Protein AF-A0A7S1AFF8-F1 (afdb_monomer_lite)

InterPro domains:
  IPR013543 Calcium/calmodulin-dependent protein kinase II, association-domain [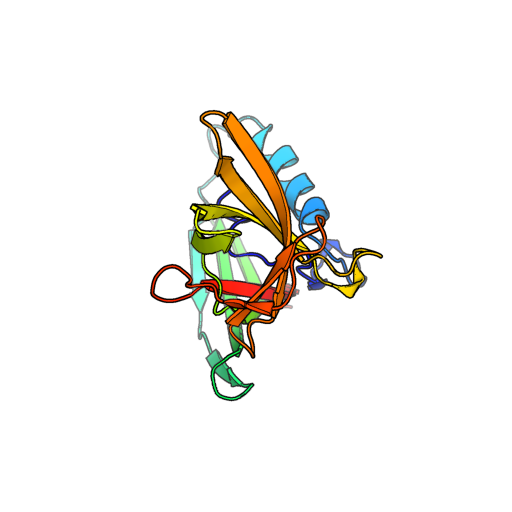PF08332] (1-90)
  IPR032710 NTF2-like domain superfamily [SSF54427] (2-91)

pLDDT: mean 90.59, std 7.33, range [60.34, 98.56]

Organism: Noctiluca scintillans (NCBI:txid2966)

Radius of gyration: 20.0 Å; chains: 1; bounding box: 39×34×57 Å

Sequence (180 aa):
ESYKALCDPQLSCFEPETRGHLVEGTDFHKYYFDFFGAQPKALNEAPAHTTIIAPRVRWIARGRAVVVCFKRLVQRGTTTVVSEETRLWEFSSVGMGIEFTIDGDARVGEVTEVLPALSRPDGMTHLLKYTAGGSSETEWVRVDESKQLLSTVMGHTGIPYKSDEGGRWRMVHFHRANAA

Structure (mmCIF, N/CA/C/O backbone):
data_AF-A0A7S1AFF8-F1
#
_entry.id   AF-A0A7S1AFF8-F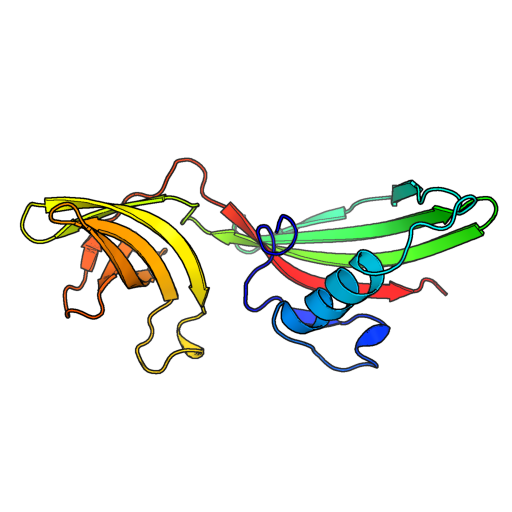1
#
loop_
_atom_site.group_PDB
_atom_site.id
_atom_site.type_symbol
_atom_site.label_atom_id
_atom_site.label_alt_id
_atom_site.label_comp_id
_atom_site.label_asym_id
_atom_site.label_entity_id
_atom_site.label_seq_id
_atom_site.pdbx_PDB_ins_code
_atom_site.Cartn_x
_atom_site.Cartn_y
_atom_site.Cartn_z
_atom_site.occupancy
_atom_site.B_iso_or_equiv
_atom_site.auth_seq_id
_atom_site.auth_comp_id
_atom_site.auth_asym_id
_atom_site.auth_atom_id
_atom_site.pdbx_PDB_model_num
ATOM 1 N N . GLU A 1 1 ? 7.437 10.771 0.157 1.00 78.25 1 GLU A N 1
ATOM 2 C CA . GLU A 1 1 ? 6.084 11.033 0.705 1.00 78.25 1 GLU A CA 1
ATOM 3 C C . GLU A 1 1 ? 4.952 10.348 -0.057 1.00 78.25 1 GLU A C 1
ATOM 5 O O . GLU A 1 1 ? 4.429 9.369 0.459 1.00 78.25 1 GLU A O 1
ATOM 10 N N . SER A 1 2 ? 4.597 10.747 -1.286 1.00 89.69 2 SER A N 1
ATOM 11 C CA . SER A 1 2 ? 3.406 10.192 -1.972 1.00 89.69 2 SER A CA 1
ATOM 12 C C . SER A 1 2 ? 3.434 8.681 -2.221 1.00 89.69 2 SER A C 1
ATOM 14 O O . SER A 1 2 ? 2.379 8.068 -2.244 1.00 89.69 2 SER A O 1
ATOM 16 N N . TYR A 1 3 ? 4.621 8.088 -2.407 1.00 92.31 3 TYR A N 1
ATOM 17 C CA . TYR A 1 3 ? 4.790 6.633 -2.532 1.00 92.31 3 TYR A CA 1
ATOM 18 C C . TYR A 1 3 ? 4.650 5.893 -1.193 1.00 92.31 3 TYR A C 1
ATOM 20 O O . TYR A 1 3 ? 4.280 4.728 -1.190 1.00 92.31 3 TYR A O 1
ATOM 28 N N . LYS A 1 4 ? 4.958 6.545 -0.063 1.00 88.38 4 LYS A N 1
ATOM 29 C CA . LYS A 1 4 ? 4.841 5.949 1.279 1.00 88.38 4 LYS A CA 1
ATOM 30 C C . LYS A 1 4 ? 3.393 5.986 1.773 1.00 88.38 4 LYS A C 1
ATOM 32 O O . LYS A 1 4 ? 2.898 5.002 2.302 1.00 88.38 4 LYS A O 1
ATOM 37 N N . ALA A 1 5 ? 2.682 7.090 1.530 1.00 84.56 5 ALA A N 1
ATOM 38 C CA . ALA A 1 5 ? 1.229 7.017 1.367 1.00 84.56 5 ALA A CA 1
ATOM 39 C C . ALA A 1 5 ? 0.926 6.058 0.194 1.00 84.56 5 ALA A C 1
ATOM 41 O O . ALA A 1 5 ? 1.822 5.793 -0.551 1.00 84.56 5 ALA A O 1
ATOM 42 N N . LEU A 1 6 ? -0.246 5.512 -0.092 1.00 90.69 6 LEU A N 1
ATOM 43 C CA . LEU A 1 6 ? -0.435 4.490 -1.161 1.00 90.69 6 LEU A CA 1
ATOM 44 C C . LEU A 1 6 ? 0.214 3.122 -0.904 1.00 90.69 6 LEU A C 1
ATOM 46 O O . LEU A 1 6 ? -0.426 2.144 -1.262 1.00 90.69 6 LEU A O 1
ATOM 50 N N . CYS A 1 7 ? 1.410 3.000 -0.327 1.00 92.38 7 CYS A N 1
ATOM 51 C CA . CYS A 1 7 ? 1.971 1.695 0.033 1.00 92.38 7 CYS A CA 1
ATOM 52 C C . CYS A 1 7 ? 1.574 1.292 1.450 1.00 92.38 7 CYS A C 1
ATOM 54 O O . CYS A 1 7 ? 1.447 2.128 2.345 1.00 92.38 7 CYS A O 1
ATOM 56 N N . ASP A 1 8 ? 1.387 -0.005 1.650 1.00 89.31 8 ASP A N 1
ATOM 57 C CA . ASP A 1 8 ? 1.334 -0.567 2.986 1.00 89.31 8 ASP A CA 1
ATOM 58 C C . ASP A 1 8 ? 2.732 -0.511 3.635 1.00 89.31 8 ASP A C 1
ATOM 60 O O . ASP A 1 8 ? 3.733 -0.721 2.943 1.00 89.31 8 ASP A O 1
ATOM 64 N N . PRO A 1 9 ? 2.850 -0.223 4.940 1.00 83.81 9 PRO A N 1
ATOM 65 C CA . PRO A 1 9 ? 4.139 -0.233 5.632 1.00 83.81 9 PRO A CA 1
ATOM 66 C C . PRO A 1 9 ? 4.843 -1.595 5.628 1.00 83.81 9 PRO A C 1
ATOM 68 O O . PRO A 1 9 ? 6.061 -1.631 5.781 1.00 83.81 9 PRO A O 1
ATOM 71 N N . GLN A 1 10 ? 4.116 -2.690 5.379 1.00 86.12 10 GLN A N 1
ATOM 72 C CA . GLN A 1 10 ? 4.668 -4.015 5.085 1.00 86.12 10 GLN A CA 1
ATOM 73 C C . GLN A 1 10 ? 4.598 -4.394 3.608 1.00 86.12 10 GLN A C 1
ATOM 75 O O . GLN A 1 10 ? 4.488 -5.573 3.271 1.00 86.12 10 GLN A O 1
ATOM 80 N N . LEU A 1 11 ? 4.669 -3.412 2.708 1.00 94.00 11 LEU A N 1
ATOM 81 C CA . LEU A 1 11 ? 4.745 -3.679 1.280 1.00 94.00 11 LEU A CA 1
ATOM 82 C C . LEU A 1 11 ? 5.778 -4.772 1.016 1.00 94.00 11 LEU A C 1
ATOM 84 O O . LEU A 1 11 ? 6.964 -4.593 1.290 1.00 94.00 11 LEU A O 1
ATOM 88 N N . SER A 1 12 ? 5.314 -5.889 0.476 1.00 96.75 12 SER A N 1
ATOM 89 C CA . SER A 1 12 ? 6.197 -6.963 0.053 1.00 96.75 12 SER A CA 1
ATOM 90 C C . SER A 1 12 ? 6.477 -6.834 -1.438 1.00 96.75 12 SER A C 1
ATOM 92 O O . SER A 1 12 ? 5.599 -6.438 -2.214 1.00 96.75 12 SER A O 1
ATOM 94 N N . CYS A 1 13 ? 7.692 -7.154 -1.871 1.00 98.19 13 CYS A N 1
ATOM 95 C CA . CYS A 1 13 ? 8.007 -7.093 -3.287 1.00 98.19 13 CYS A CA 1
ATOM 96 C C . CYS A 1 13 ? 8.978 -8.157 -3.779 1.00 98.19 13 CYS A C 1
ATOM 98 O O . CYS A 1 13 ? 9.847 -8.647 -3.057 1.00 98.19 13 CYS A O 1
ATOM 100 N N . PHE A 1 14 ? 8.813 -8.463 -5.064 1.00 98.31 14 PHE A N 1
ATOM 101 C CA . PHE A 1 14 ? 9.829 -9.078 -5.899 1.00 98.31 14 PHE A CA 1
ATOM 102 C C . PHE A 1 14 ? 10.117 -8.132 -7.063 1.00 98.31 14 PHE A C 1
ATOM 104 O O . PHE A 1 14 ? 9.229 -7.784 -7.839 1.00 98.31 14 PHE A O 1
ATOM 111 N N . GLU A 1 15 ? 11.366 -7.726 -7.215 1.00 97.94 15 GLU A N 1
ATOM 112 C CA . GLU A 1 15 ? 11.818 -6.971 -8.385 1.00 97.94 15 GLU A CA 1
ATOM 113 C C . GLU A 1 15 ? 13.289 -7.280 -8.692 1.00 97.94 15 GLU A C 1
ATOM 115 O O . GLU A 1 15 ? 13.967 -7.857 -7.836 1.00 97.94 15 GLU A O 1
ATOM 120 N N . PRO A 1 16 ? 13.819 -6.961 -9.888 1.00 97.06 16 PRO A N 1
ATOM 121 C CA . PRO A 1 16 ? 15.178 -7.352 -10.274 1.00 97.06 16 PRO A CA 1
ATOM 122 C C . PRO A 1 16 ? 16.254 -6.978 -9.239 1.00 97.06 16 PRO A C 1
ATOM 124 O O . PRO A 1 16 ? 17.187 -7.741 -8.987 1.00 97.06 16 PRO A O 1
ATOM 127 N N . GLU A 1 17 ? 16.085 -5.832 -8.591 1.00 97.44 17 GLU A N 1
ATOM 128 C CA . GLU A 1 17 ? 16.960 -5.242 -7.584 1.00 97.44 17 GLU A CA 1
ATOM 129 C C . GLU A 1 17 ? 17.012 -6.070 -6.294 1.00 97.44 17 GLU A C 1
ATOM 131 O O . GLU A 1 17 ? 18.041 -6.094 -5.624 1.00 97.44 17 GLU A O 1
ATOM 136 N N . THR A 1 18 ? 15.952 -6.821 -5.980 1.00 96.81 18 THR A N 1
ATOM 137 C CA . THR A 1 18 ? 15.901 -7.740 -4.825 1.00 96.81 18 THR A CA 1
ATOM 138 C C . THR A 1 18 ? 16.731 -9.011 -5.031 1.00 96.81 18 THR A C 1
ATOM 140 O O . THR A 1 18 ? 16.923 -9.805 -4.107 1.00 96.81 18 THR A O 1
ATOM 143 N N . ARG A 1 19 ? 17.230 -9.239 -6.256 1.00 96.06 19 ARG A N 1
ATOM 144 C CA . ARG A 1 19 ? 18.026 -10.417 -6.641 1.00 96.06 19 ARG A CA 1
ATOM 145 C C . ARG A 1 19 ? 17.369 -11.742 -6.230 1.00 96.06 19 ARG A C 1
ATOM 147 O O . ARG A 1 19 ? 18.051 -12.658 -5.781 1.00 96.06 19 ARG A O 1
ATOM 154 N N . GLY A 1 20 ? 16.046 -11.822 -6.382 1.00 95.50 20 GLY A N 1
ATOM 155 C CA . GLY A 1 20 ? 15.255 -13.027 -6.115 1.00 95.50 20 GLY A CA 1
ATOM 156 C C . GLY A 1 20 ? 14.813 -13.214 -4.661 1.00 95.50 20 GLY A C 1
ATOM 157 O O . GLY A 1 20 ? 14.235 -14.251 -4.350 1.00 95.50 20 GLY A O 1
ATOM 158 N N . HIS A 1 21 ? 15.057 -12.243 -3.780 1.00 97.44 21 HIS A N 1
ATOM 159 C CA . HIS A 1 21 ? 14.583 -12.284 -2.397 1.00 97.44 21 HIS A CA 1
ATOM 160 C C . HIS A 1 21 ? 13.233 -11.583 -2.265 1.00 97.44 21 HIS A C 1
ATOM 162 O O . HIS A 1 21 ? 12.978 -10.585 -2.935 1.00 97.44 21 HIS A O 1
ATOM 168 N N . LEU A 1 22 ? 12.386 -12.087 -1.368 1.00 97.50 22 LEU A N 1
ATOM 169 C CA . LEU A 1 22 ? 11.216 -11.343 -0.920 1.00 97.50 22 LEU A CA 1
ATOM 170 C C . LEU A 1 22 ? 11.704 -10.220 -0.004 1.00 97.50 22 LEU A C 1
ATOM 172 O O . LEU A 1 22 ? 12.313 -10.492 1.030 1.00 97.50 22 LEU A O 1
ATOM 176 N N . VAL A 1 23 ? 11.456 -8.976 -0.396 1.00 96.88 23 VAL A N 1
ATOM 177 C CA . VAL A 1 23 ? 11.741 -7.799 0.431 1.00 96.88 23 VAL A CA 1
ATOM 178 C C . VAL A 1 23 ? 10.442 -7.313 1.057 1.00 96.88 23 VAL A C 1
ATOM 180 O O . VAL A 1 23 ? 9.403 -7.331 0.401 1.00 96.88 23 VAL A O 1
ATOM 183 N N . GLU A 1 24 ? 10.505 -6.875 2.313 1.00 94.62 24 GLU A N 1
ATOM 184 C CA . GLU A 1 24 ? 9.370 -6.329 3.058 1.00 94.62 24 GLU A CA 1
ATOM 185 C C . GLU A 1 24 ? 9.663 -4.905 3.540 1.00 94.62 24 GLU A C 1
ATOM 187 O O . GLU A 1 24 ? 10.790 -4.562 3.907 1.00 94.62 24 GLU A O 1
ATOM 192 N N . GLY A 1 25 ? 8.622 -4.077 3.549 1.00 91.12 25 GLY A N 1
ATOM 193 C CA . GLY A 1 25 ? 8.676 -2.684 3.967 1.00 91.12 25 GLY A CA 1
ATOM 194 C C . GLY A 1 25 ? 9.101 -1.709 2.866 1.00 91.12 25 GLY A C 1
ATOM 195 O O . GLY A 1 25 ? 9.423 -2.064 1.730 1.00 91.12 25 GLY A O 1
ATOM 196 N N . THR A 1 26 ? 9.082 -0.417 3.195 1.00 92.44 26 THR A N 1
ATOM 197 C CA . THR A 1 26 ? 9.345 0.653 2.216 1.00 92.44 26 THR A CA 1
ATOM 198 C C . THR A 1 26 ? 10.793 1.143 2.190 1.00 92.44 26 THR A C 1
ATOM 200 O O . THR A 1 26 ? 11.169 1.856 1.260 1.00 92.44 26 THR A O 1
ATOM 203 N N . ASP A 1 27 ? 11.615 0.768 3.171 1.00 92.81 27 ASP A N 1
ATOM 204 C CA . ASP A 1 27 ? 12.967 1.321 3.342 1.00 92.81 27 ASP A CA 1
ATOM 205 C C . ASP A 1 27 ? 13.922 0.919 2.214 1.00 92.81 27 ASP A C 1
ATOM 207 O O . ASP A 1 27 ? 14.711 1.745 1.752 1.00 92.81 27 ASP A O 1
ATOM 211 N N . PHE A 1 28 ? 13.781 -0.303 1.686 1.00 96.00 28 PHE A N 1
ATOM 212 C CA . PHE A 1 28 ? 14.521 -0.749 0.502 1.00 96.00 28 PHE A CA 1
ATOM 213 C C . PHE A 1 28 ? 14.302 0.192 -0.693 1.00 96.00 28 PHE A C 1
ATOM 215 O O . PHE A 1 28 ? 15.249 0.623 -1.345 1.00 96.00 28 PHE A O 1
ATOM 222 N N . HIS A 1 29 ? 13.052 0.589 -0.938 1.00 96.75 29 HIS A N 1
ATOM 223 C CA . HIS A 1 29 ? 12.698 1.511 -2.016 1.00 96.75 29 HIS A CA 1
ATOM 224 C C . HIS A 1 29 ? 13.132 2.949 -1.698 1.00 96.75 29 HIS A C 1
ATOM 226 O O . HIS A 1 29 ? 13.557 3.678 -2.598 1.00 96.75 29 HIS A O 1
ATOM 232 N N . LYS A 1 30 ? 13.062 3.359 -0.420 1.00 95.25 30 LYS A N 1
ATOM 233 C CA . LYS A 1 30 ? 13.483 4.691 0.046 1.00 95.25 30 LYS A CA 1
ATOM 234 C C . LYS A 1 30 ? 14.936 4.988 -0.331 1.00 95.25 30 LYS A C 1
ATOM 236 O O . LYS A 1 30 ? 15.212 6.106 -0.759 1.00 95.25 30 LYS A O 1
ATOM 241 N N . TYR A 1 31 ? 15.822 3.991 -0.270 1.00 96.31 31 TYR A N 1
ATOM 242 C CA . TYR A 1 31 ? 17.208 4.125 -0.730 1.00 96.31 31 TYR A CA 1
ATOM 243 C C . TYR A 1 31 ? 17.300 4.709 -2.151 1.00 96.31 31 TYR A C 1
ATOM 245 O O . TYR A 1 31 ? 18.063 5.645 -2.381 1.00 96.31 31 TYR A O 1
ATOM 253 N N . TYR A 1 32 ? 16.492 4.220 -3.098 1.00 96.00 32 TYR A N 1
ATOM 254 C CA . TYR A 1 32 ? 16.505 4.710 -4.481 1.00 96.00 32 TYR A CA 1
ATOM 255 C C . TYR A 1 32 ? 15.955 6.136 -4.602 1.00 96.00 32 TYR A C 1
ATOM 257 O O . TYR A 1 32 ? 16.487 6.928 -5.381 1.00 96.00 32 TYR A O 1
ATOM 265 N N . PHE A 1 33 ? 14.927 6.492 -3.822 1.00 95.12 33 PHE A N 1
ATOM 266 C CA . PHE A 1 33 ? 14.429 7.871 -3.766 1.00 95.12 33 PHE A CA 1
ATOM 267 C C . PHE A 1 33 ? 15.498 8.837 -3.252 1.00 95.12 33 PHE A C 1
ATOM 269 O O . PHE A 1 33 ? 15.713 9.880 -3.867 1.00 95.12 33 PHE A O 1
ATOM 276 N N . ASP A 1 34 ? 16.180 8.481 -2.162 1.00 95.00 34 ASP A N 1
ATOM 277 C CA . ASP A 1 34 ? 17.236 9.307 -1.575 1.00 95.00 34 ASP A CA 1
ATOM 278 C C . ASP A 1 34 ? 18.434 9.419 -2.532 1.00 95.00 34 ASP A C 1
ATOM 280 O O . ASP A 1 34 ? 18.928 10.518 -2.786 1.00 95.00 34 ASP A O 1
ATOM 284 N N . PHE A 1 35 ? 18.863 8.294 -3.118 1.00 93.62 35 PHE A N 1
ATOM 285 C CA . PHE A 1 35 ? 20.000 8.244 -4.032 1.00 93.62 35 PHE A CA 1
ATOM 286 C C . PHE A 1 35 ? 19.771 9.104 -5.277 1.00 93.62 35 PHE A C 1
ATOM 288 O O . PHE A 1 35 ? 20.576 9.988 -5.554 1.00 93.62 35 PHE A O 1
ATOM 295 N N . PHE A 1 36 ? 18.677 8.886 -6.019 1.00 89.62 36 PHE A N 1
ATOM 296 C CA . PHE A 1 36 ? 18.395 9.654 -7.238 1.00 89.62 36 PHE A CA 1
ATOM 297 C C . PHE A 1 36 ? 17.943 11.088 -6.944 1.00 89.62 36 PHE A C 1
ATOM 299 O O . PHE A 1 36 ? 18.188 11.975 -7.758 1.00 89.62 36 PHE A O 1
ATOM 306 N N . GLY A 1 37 ? 17.314 11.334 -5.792 1.00 88.25 37 GLY A N 1
ATOM 307 C CA . GLY A 1 37 ? 16.922 12.674 -5.358 1.00 88.25 37 GLY A CA 1
ATOM 308 C C . GLY A 1 37 ? 18.111 13.574 -5.011 1.00 88.25 37 GLY A C 1
ATOM 309 O O . GLY A 1 37 ? 18.021 14.786 -5.191 1.00 88.25 37 GLY A O 1
ATOM 310 N N . ALA A 1 38 ? 19.226 12.992 -4.558 1.00 90.00 38 ALA A N 1
ATOM 311 C CA . ALA A 1 38 ? 20.458 13.718 -4.255 1.00 90.00 38 ALA A CA 1
ATOM 312 C C . ALA A 1 38 ? 21.329 14.012 -5.492 1.00 90.00 38 ALA A C 1
ATOM 314 O O . ALA A 1 38 ? 22.245 14.832 -5.413 1.00 90.00 38 ALA A O 1
ATOM 315 N N . GLN A 1 39 ? 21.077 13.355 -6.629 1.00 86.38 39 GLN A N 1
ATOM 316 C CA . GLN A 1 39 ? 21.858 13.576 -7.846 1.00 86.38 39 GLN A CA 1
ATOM 317 C C . GLN A 1 39 ? 21.477 14.911 -8.508 1.00 86.38 39 GLN A C 1
ATOM 319 O O . GLN A 1 39 ? 20.289 15.236 -8.617 1.00 86.38 39 GLN A O 1
ATOM 324 N N . PRO A 1 40 ? 22.453 15.688 -9.014 1.00 84.31 40 PRO A N 1
ATOM 325 C CA . PRO A 1 40 ? 22.147 16.845 -9.839 1.00 84.31 40 PRO A CA 1
ATOM 326 C C . PRO A 1 40 ? 21.427 16.383 -11.109 1.00 84.31 40 PRO A C 1
ATOM 328 O O . PRO A 1 40 ? 21.864 15.448 -11.782 1.00 84.31 40 PRO A O 1
ATOM 331 N N . LYS A 1 41 ? 20.327 17.056 -11.459 1.00 77.75 41 LYS A N 1
ATOM 332 C CA . LYS A 1 41 ? 19.638 16.800 -12.728 1.00 77.75 41 LYS A CA 1
ATOM 333 C C . LYS A 1 41 ? 20.617 17.064 -13.869 1.00 77.75 41 LYS A C 1
ATOM 335 O O . LYS A 1 41 ? 21.084 18.191 -14.031 1.00 77.75 41 LYS A O 1
ATOM 340 N N . ALA A 1 42 ? 20.935 16.036 -14.649 1.00 76.50 42 ALA A N 1
ATOM 341 C CA . ALA A 1 42 ? 21.796 16.209 -15.806 1.00 76.50 42 ALA A CA 1
ATOM 342 C C . ALA A 1 42 ? 21.113 17.152 -16.810 1.00 76.50 42 ALA A C 1
ATOM 344 O O . ALA A 1 42 ? 19.941 16.973 -17.139 1.00 76.50 42 ALA A O 1
ATOM 345 N N . LEU A 1 43 ? 21.852 18.156 -17.303 1.00 68.94 43 LEU A N 1
ATOM 346 C CA . LEU A 1 43 ? 21.300 19.226 -18.147 1.00 68.94 43 LEU A CA 1
ATOM 347 C C . LEU A 1 43 ? 20.640 18.725 -19.446 1.00 68.94 43 LEU A C 1
ATOM 349 O O . LEU A 1 43 ? 19.832 19.447 -20.018 1.00 68.94 43 LEU A O 1
ATOM 353 N N . ASN A 1 44 ? 20.960 17.505 -19.890 1.00 71.50 44 ASN A N 1
ATOM 354 C CA . ASN A 1 44 ? 20.509 16.931 -21.161 1.00 71.50 44 ASN A CA 1
ATOM 355 C C . ASN A 1 44 ? 19.871 15.536 -21.014 1.00 71.50 44 ASN A C 1
ATOM 357 O O . ASN A 1 44 ? 19.807 14.788 -21.991 1.00 71.50 44 ASN A O 1
ATOM 361 N N . GLU A 1 45 ? 19.433 15.133 -19.817 1.00 77.88 45 GLU A N 1
ATOM 362 C CA . GLU A 1 45 ? 18.745 13.845 -19.678 1.00 77.88 45 GLU A CA 1
ATOM 363 C C . GLU A 1 45 ? 17.333 13.937 -20.266 1.00 77.88 45 GLU A C 1
ATOM 365 O O . GLU A 1 45 ? 16.512 14.751 -19.839 1.00 77.88 45 GLU A O 1
ATOM 370 N N . ALA A 1 46 ? 17.044 13.094 -21.260 1.00 83.25 46 ALA A N 1
ATOM 371 C CA . ALA A 1 46 ? 15.709 13.026 -21.835 1.00 83.25 46 ALA A CA 1
ATOM 372 C C . ALA A 1 46 ? 14.694 12.607 -20.751 1.00 83.25 46 ALA A C 1
ATOM 374 O O . ALA A 1 46 ? 14.923 11.606 -20.056 1.00 83.25 46 ALA A O 1
ATOM 375 N N . PRO A 1 47 ? 13.566 13.328 -20.604 1.00 88.44 47 PRO A N 1
ATOM 376 C CA . PRO A 1 47 ? 12.568 13.004 -19.599 1.00 88.44 47 PRO A CA 1
ATOM 377 C C . PRO A 1 47 ? 12.004 11.603 -19.842 1.00 88.44 47 PRO A C 1
ATOM 379 O O . PRO A 1 47 ? 11.802 11.180 -20.981 1.00 88.44 47 PRO A O 1
ATOM 382 N N . ALA A 1 48 ? 11.740 10.883 -18.754 1.00 91.88 48 ALA A N 1
ATOM 383 C CA . ALA A 1 48 ? 11.095 9.584 -18.832 1.00 91.88 48 ALA A CA 1
ATOM 384 C C . ALA A 1 48 ? 9.599 9.747 -19.109 1.00 91.88 48 ALA A C 1
ATOM 386 O O . ALA A 1 48 ? 8.893 10.394 -18.336 1.00 91.88 48 ALA A O 1
ATOM 387 N N . HIS A 1 49 ? 9.101 9.094 -20.155 1.00 95.94 49 HIS A N 1
ATOM 388 C CA . HIS A 1 49 ? 7.672 8.948 -20.405 1.00 95.94 49 HIS A CA 1
ATOM 389 C C . HIS A 1 49 ? 7.238 7.525 -20.046 1.00 95.94 49 HIS A C 1
ATOM 391 O O . HIS A 1 49 ? 7.766 6.557 -20.591 1.00 95.94 49 HIS A O 1
ATOM 397 N N . THR A 1 50 ? 6.304 7.384 -19.101 1.00 97.12 50 THR A N 1
ATOM 398 C CA . THR A 1 50 ? 5.800 6.075 -18.653 1.00 97.12 50 THR A CA 1
ATOM 399 C C . THR A 1 50 ? 4.394 5.834 -19.193 1.00 97.12 50 THR A C 1
ATOM 401 O O . THR A 1 50 ? 3.512 6.659 -18.985 1.00 97.12 50 THR A O 1
ATOM 404 N N . THR A 1 51 ? 4.166 4.687 -19.835 1.00 98.12 51 THR A N 1
ATOM 405 C CA . THR A 1 51 ? 2.849 4.242 -20.320 1.00 98.12 51 THR A CA 1
ATOM 406 C C . THR A 1 51 ? 2.486 2.889 -19.710 1.00 98.12 51 THR A C 1
ATOM 408 O O . THR A 1 51 ? 3.306 1.970 -19.691 1.00 98.12 51 THR A O 1
ATOM 411 N N . ILE A 1 52 ? 1.249 2.755 -19.226 1.00 98.00 52 ILE A N 1
ATOM 412 C CA . ILE A 1 52 ? 0.669 1.481 -18.779 1.00 98.00 52 ILE A CA 1
ATOM 413 C C . ILE A 1 52 ? -0.101 0.873 -19.952 1.00 98.00 52 ILE A C 1
ATOM 415 O O . ILE A 1 52 ? -1.029 1.490 -20.470 1.00 98.00 52 ILE A O 1
ATOM 419 N N . ILE A 1 53 ? 0.273 -0.337 -20.366 1.00 97.00 53 ILE A N 1
ATOM 420 C CA . ILE A 1 53 ? -0.324 -1.036 -21.507 1.00 97.00 53 ILE A CA 1
ATOM 421 C C . ILE A 1 53 ? -1.085 -2.272 -21.042 1.00 97.00 53 ILE A C 1
ATOM 423 O O . ILE A 1 53 ? -0.605 -3.047 -20.211 1.00 97.00 53 ILE A O 1
ATOM 427 N N . ALA A 1 54 ? -2.268 -2.450 -21.640 1.00 93.50 54 ALA A N 1
ATOM 428 C CA . ALA A 1 54 ? -3.169 -3.579 -21.430 1.00 93.50 54 ALA A CA 1
ATOM 429 C C . ALA A 1 54 ? -3.416 -3.897 -19.939 1.00 93.50 54 ALA A C 1
ATOM 431 O O . ALA A 1 54 ? -3.215 -5.044 -19.526 1.00 93.50 54 ALA A O 1
ATOM 432 N N . PRO A 1 55 ? -3.839 -2.910 -19.120 1.00 97.44 55 PRO A N 1
ATOM 433 C CA . PRO A 1 55 ? -4.116 -3.163 -17.716 1.00 97.44 55 PRO A CA 1
ATOM 434 C C . PRO A 1 55 ? -5.238 -4.193 -17.579 1.00 97.44 55 PRO A C 1
ATOM 436 O O . PRO A 1 55 ? -6.307 -4.068 -18.178 1.00 97.44 55 PRO A O 1
ATOM 439 N N . ARG A 1 56 ? -4.995 -5.220 -16.768 1.00 98.12 56 ARG A N 1
ATOM 440 C CA . ARG A 1 56 ? -5.994 -6.201 -16.356 1.00 98.12 56 ARG A CA 1
ATOM 441 C C . ARG A 1 56 ? -6.237 -6.072 -14.869 1.00 98.12 56 ARG A C 1
ATOM 443 O O . ARG A 1 56 ? -5.310 -6.166 -14.073 1.00 98.12 56 ARG A O 1
ATOM 450 N N . VAL A 1 57 ? -7.502 -5.887 -14.518 1.00 98.25 57 VAL A N 1
ATOM 451 C CA . VAL A 1 57 ? -7.952 -5.682 -13.144 1.00 98.25 57 VAL A CA 1
ATOM 452 C C . VAL A 1 57 ? -8.819 -6.866 -12.740 1.00 98.25 57 VAL A C 1
ATOM 454 O O . VAL A 1 57 ? -9.767 -7.212 -13.447 1.00 98.25 57 VAL A O 1
ATOM 457 N N . ARG A 1 58 ? -8.497 -7.501 -11.612 1.00 98.19 58 ARG A N 1
ATOM 458 C CA . ARG A 1 58 ? -9.284 -8.595 -11.036 1.00 98.19 58 ARG A CA 1
ATOM 459 C C . ARG A 1 58 ? -9.584 -8.314 -9.572 1.00 98.19 58 ARG A C 1
ATOM 461 O O . ARG A 1 58 ? -8.686 -8.318 -8.737 1.00 98.19 58 ARG A O 1
ATOM 468 N N . TRP A 1 59 ? -10.862 -8.135 -9.273 1.00 97.88 59 TRP A N 1
ATOM 469 C CA . TRP A 1 59 ? -11.366 -8.039 -7.908 1.00 97.88 59 TRP A CA 1
ATOM 470 C C . TRP A 1 59 ? -11.358 -9.413 -7.235 1.00 97.88 59 TRP A C 1
ATOM 472 O O . TRP A 1 59 ? -11.767 -10.408 -7.835 1.00 97.88 59 TRP A O 1
ATOM 482 N N . ILE A 1 60 ? -10.899 -9.461 -5.989 1.00 96.38 60 ILE A N 1
ATOM 483 C CA . ILE A 1 60 ? -10.863 -10.654 -5.137 1.00 96.38 60 ILE A CA 1
ATOM 484 C C . ILE A 1 60 ? -11.361 -10.294 -3.727 1.00 96.38 60 ILE A C 1
ATOM 486 O O . ILE A 1 60 ? -11.779 -9.164 -3.476 1.00 96.38 60 ILE A O 1
ATOM 490 N N . ALA A 1 61 ? -11.394 -11.268 -2.810 1.00 93.06 61 ALA A N 1
ATOM 491 C CA . ALA A 1 61 ? -11.765 -11.051 -1.404 1.00 93.06 61 ALA A CA 1
ATOM 492 C C . ALA A 1 61 ? -13.091 -10.279 -1.207 1.00 93.06 61 ALA A C 1
ATOM 494 O O . ALA A 1 61 ? -13.191 -9.392 -0.360 1.00 93.06 61 ALA A O 1
ATOM 495 N N . ARG A 1 62 ? -14.115 -10.607 -2.014 1.00 92.38 62 ARG A N 1
ATOM 496 C CA . ARG A 1 62 ? -15.430 -9.930 -2.023 1.00 92.38 62 ARG A CA 1
ATOM 497 C C . ARG A 1 62 ? -15.334 -8.408 -2.229 1.00 92.38 62 ARG A C 1
ATOM 499 O O . ARG A 1 62 ? -16.088 -7.656 -1.627 1.00 92.38 62 ARG A O 1
ATOM 506 N N . GLY A 1 63 ? -14.397 -7.961 -3.064 1.00 90.38 63 GLY A N 1
ATOM 507 C CA . GLY A 1 63 ? -14.216 -6.547 -3.401 1.00 90.38 63 GLY A CA 1
ATOM 508 C C . GLY A 1 63 ? -13.283 -5.779 -2.463 1.00 90.38 63 GLY A C 1
ATOM 509 O O . GLY A 1 63 ? -13.019 -4.613 -2.723 1.00 90.38 63 GLY A O 1
ATOM 510 N N . ARG A 1 64 ? -12.741 -6.413 -1.413 1.00 91.19 64 ARG A N 1
ATOM 511 C CA . ARG A 1 64 ? -11.784 -5.771 -0.490 1.00 91.19 64 ARG A CA 1
ATOM 512 C C . ARG A 1 64 ? -10.334 -5.805 -0.964 1.00 91.19 64 ARG A C 1
ATOM 514 O O . ARG A 1 64 ? -9.478 -5.205 -0.330 1.00 91.19 64 ARG A O 1
ATOM 521 N N . ALA A 1 65 ? -10.050 -6.507 -2.054 1.00 96.06 65 ALA A N 1
ATOM 522 C CA . ALA A 1 65 ? -8.725 -6.532 -2.648 1.00 96.06 65 ALA A CA 1
ATOM 523 C C . ALA A 1 65 ? -8.816 -6.612 -4.173 1.00 96.06 65 ALA A C 1
ATOM 525 O O . ALA A 1 65 ? -9.787 -7.133 -4.734 1.00 96.06 65 ALA A O 1
ATOM 526 N N . VAL A 1 66 ? -7.796 -6.095 -4.850 1.00 98.19 66 VAL A N 1
ATOM 527 C CA . VAL A 1 66 ? -7.723 -6.060 -6.307 1.00 98.19 66 VAL A CA 1
ATOM 528 C C . VAL A 1 66 ? -6.306 -6.347 -6.784 1.00 98.19 66 VAL A C 1
ATOM 530 O O . VAL A 1 66 ? -5.330 -5.784 -6.296 1.00 98.19 66 VAL A O 1
ATOM 533 N N . VAL A 1 67 ? -6.202 -7.234 -7.769 1.00 98.44 67 VAL A N 1
ATOM 534 C CA . VAL A 1 67 ? -4.958 -7.517 -8.483 1.00 98.44 67 VAL A CA 1
ATOM 535 C C . VAL A 1 67 ? -4.967 -6.731 -9.787 1.00 98.44 67 VAL A C 1
ATOM 537 O O . VAL A 1 67 ? -5.910 -6.840 -10.575 1.00 98.44 67 VAL A O 1
ATOM 540 N N . VAL A 1 68 ? -3.914 -5.953 -10.019 1.00 98.50 68 VAL A N 1
ATOM 541 C CA . VAL A 1 68 ? -3.709 -5.162 -11.233 1.00 98.50 68 VAL A CA 1
ATOM 542 C C . VAL A 1 68 ? -2.446 -5.657 -11.930 1.00 98.50 68 VAL A C 1
ATOM 544 O O . VAL A 1 68 ? -1.347 -5.498 -11.406 1.00 98.50 68 VAL A O 1
ATOM 547 N N . CYS A 1 69 ? -2.597 -6.246 -13.113 1.00 98.19 69 CYS A N 1
ATOM 548 C CA . CYS A 1 69 ? -1.492 -6.729 -13.943 1.00 98.19 69 CYS A CA 1
ATOM 549 C C . CYS A 1 69 ? -1.376 -5.874 -15.204 1.00 98.19 69 CYS A C 1
ATOM 551 O O . CYS A 1 69 ? -2.387 -5.603 -15.852 1.00 98.19 69 CYS A O 1
ATOM 553 N N . PHE A 1 70 ? -0.171 -5.463 -15.582 1.00 98.06 70 PHE A N 1
ATOM 554 C CA . PHE A 1 70 ? 0.041 -4.627 -16.764 1.00 98.06 70 PHE A CA 1
ATOM 555 C C . PHE A 1 70 ? 1.470 -4.725 -17.294 1.00 98.06 70 PHE A C 1
ATOM 557 O O . PHE A 1 70 ? 2.381 -5.172 -16.598 1.00 98.06 70 PHE A O 1
ATOM 564 N N . LYS A 1 71 ? 1.674 -4.260 -18.531 1.00 97.56 71 LYS A N 1
ATOM 565 C CA . LYS A 1 71 ? 3.013 -3.948 -19.041 1.00 97.56 71 LYS A CA 1
ATOM 566 C C . LYS A 1 71 ? 3.297 -2.471 -18.819 1.00 97.56 71 LYS A C 1
ATOM 568 O O . LYS A 1 71 ? 2.490 -1.623 -19.200 1.00 97.56 71 LYS A O 1
ATOM 573 N N . ARG A 1 72 ? 4.432 -2.152 -18.209 1.00 97.69 72 ARG A N 1
ATOM 574 C CA . ARG A 1 72 ? 4.919 -0.784 -18.051 1.00 97.69 72 ARG A CA 1
ATOM 575 C C . ARG A 1 72 ? 5.991 -0.524 -19.092 1.00 97.69 72 ARG A C 1
ATOM 577 O O . ARG A 1 72 ? 6.997 -1.224 -19.136 1.00 97.69 72 ARG A O 1
ATOM 584 N N . LEU A 1 73 ? 5.773 0.491 -19.914 1.00 97.31 73 LEU A N 1
ATOM 585 C CA . LEU A 1 73 ? 6.749 0.957 -20.887 1.00 97.31 73 LEU A CA 1
ATOM 586 C C . LEU A 1 73 ? 7.321 2.277 -20.394 1.00 97.31 73 LEU A C 1
ATOM 588 O O . LEU A 1 73 ? 6.565 3.195 -20.083 1.00 97.31 73 LEU A O 1
ATOM 592 N N . VAL A 1 74 ? 8.644 2.368 -20.325 1.00 96.56 74 VAL A N 1
ATOM 593 C CA . VAL A 1 74 ? 9.363 3.589 -19.961 1.00 96.56 74 VAL A CA 1
ATOM 594 C C . VAL A 1 74 ? 10.250 3.990 -21.129 1.00 96.56 74 VAL A C 1
ATOM 596 O O . VAL A 1 74 ? 11.158 3.254 -21.507 1.00 96.56 74 VAL A O 1
ATOM 599 N N . GLN A 1 75 ? 9.982 5.158 -21.700 1.00 95.56 75 GLN A N 1
ATOM 600 C CA . GLN A 1 75 ? 10.711 5.703 -22.840 1.00 95.56 75 GLN A CA 1
ATOM 601 C C . GLN A 1 75 ? 11.605 6.852 -22.379 1.00 95.56 75 GLN A C 1
ATOM 603 O O . GLN A 1 75 ? 11.150 7.727 -21.643 1.00 95.56 75 GLN A O 1
ATOM 608 N N . ARG A 1 76 ? 12.869 6.854 -22.809 1.00 92.81 76 ARG A N 1
ATOM 609 C CA . ARG A 1 76 ? 13.847 7.920 -22.546 1.00 92.81 76 ARG A CA 1
ATOM 610 C C . ARG A 1 76 ? 14.641 8.185 -23.818 1.00 92.81 76 ARG A C 1
ATOM 612 O O . ARG A 1 76 ? 15.489 7.378 -24.209 1.00 92.81 76 ARG A O 1
ATOM 619 N N . GLY A 1 77 ? 14.345 9.300 -24.483 1.00 90.44 77 GLY A N 1
ATOM 620 C CA . GLY A 1 77 ? 14.925 9.609 -25.791 1.00 90.44 77 GLY A CA 1
ATOM 621 C C . GLY A 1 77 ? 14.576 8.516 -26.805 1.00 90.44 77 GLY A C 1
ATOM 622 O O . GLY A 1 77 ? 13.404 8.263 -27.062 1.00 90.44 77 GLY A O 1
ATOM 623 N N . THR A 1 78 ? 15.587 7.842 -27.351 1.00 91.25 78 THR A N 1
ATOM 624 C CA . THR A 1 78 ? 15.422 6.745 -28.323 1.00 91.25 78 THR A CA 1
ATOM 625 C C . THR A 1 78 ? 15.309 5.358 -27.685 1.00 91.25 78 THR A C 1
ATOM 627 O O . THR A 1 78 ? 15.120 4.372 -28.393 1.00 91.25 78 THR A O 1
ATOM 630 N N . THR A 1 79 ? 15.427 5.254 -26.359 1.00 93.19 79 THR A N 1
ATOM 631 C CA . THR A 1 79 ? 15.387 3.970 -25.646 1.00 93.19 79 THR A CA 1
ATOM 632 C C . THR A 1 79 ? 13.993 3.696 -25.092 1.00 93.19 79 THR A C 1
ATOM 634 O O . THR A 1 79 ? 13.314 4.606 -24.614 1.00 93.19 79 THR A O 1
ATOM 637 N N . THR A 1 80 ? 13.559 2.436 -25.152 1.00 95.00 80 THR A N 1
ATOM 638 C CA . THR A 1 80 ? 12.318 1.962 -24.524 1.00 95.00 80 THR A CA 1
ATOM 639 C C . THR A 1 80 ? 12.630 0.729 -23.690 1.00 95.00 80 THR A C 1
ATOM 641 O O . THR A 1 80 ? 13.181 -0.239 -24.206 1.00 95.00 80 THR A O 1
ATOM 644 N N . VAL A 1 81 ? 12.269 0.769 -22.410 1.00 95.31 81 VAL A N 1
ATOM 645 C CA . VAL A 1 81 ? 12.362 -0.362 -21.481 1.00 95.31 81 VAL A CA 1
ATOM 646 C C . VAL A 1 81 ? 10.955 -0.848 -21.168 1.00 95.31 81 VAL A C 1
ATOM 648 O O . VAL A 1 81 ? 10.056 -0.038 -20.931 1.00 95.31 81 VAL A O 1
ATOM 651 N N . VAL A 1 82 ? 10.765 -2.166 -21.165 1.00 96.56 82 VAL A N 1
ATOM 652 C CA . VAL A 1 82 ? 9.482 -2.801 -20.858 1.00 96.56 82 VAL A CA 1
ATOM 653 C C . VAL A 1 82 ? 9.627 -3.671 -19.617 1.00 96.56 82 VAL A C 1
ATOM 655 O O . VAL A 1 82 ? 10.566 -4.456 -19.503 1.00 96.56 82 VAL A O 1
ATOM 658 N N . SER A 1 83 ? 8.675 -3.556 -18.698 1.00 97.06 83 SER A N 1
ATOM 659 C CA . SER A 1 83 ? 8.539 -4.459 -17.558 1.00 97.06 83 SER A CA 1
ATOM 660 C C . SER A 1 83 ? 7.115 -4.981 -17.436 1.00 97.06 83 SER A C 1
ATOM 662 O O . SER A 1 83 ? 6.149 -4.329 -17.835 1.00 97.06 83 SER A O 1
ATOM 664 N N . GLU A 1 84 ? 6.983 -6.169 -16.869 1.00 97.75 84 GLU A N 1
ATOM 665 C CA . GLU A 1 84 ? 5.710 -6.794 -16.534 1.00 97.75 84 GLU A CA 1
ATOM 666 C C . GLU A 1 84 ? 5.491 -6.608 -15.035 1.00 97.75 84 GLU A C 1
ATOM 668 O O . GLU A 1 84 ? 6.339 -6.990 -14.228 1.00 97.75 84 GLU A O 1
ATOM 673 N N . GLU A 1 85 ? 4.388 -5.962 -14.659 1.00 98.12 85 GLU A N 1
ATOM 674 C CA . GLU A 1 85 ? 4.086 -5.634 -13.269 1.00 98.12 85 GLU A CA 1
ATOM 675 C C . GLU A 1 85 ? 2.766 -6.270 -12.832 1.00 98.12 85 GLU A C 1
ATOM 677 O O . GLU A 1 85 ? 1.767 -6.252 -13.554 1.00 98.12 85 GLU A O 1
ATOM 682 N N . THR A 1 86 ? 2.760 -6.811 -11.616 1.00 98.44 86 THR A N 1
ATOM 683 C CA . THR A 1 86 ? 1.558 -7.231 -10.892 1.00 98.44 86 THR A CA 1
ATOM 684 C C . THR A 1 86 ? 1.537 -6.524 -9.552 1.00 98.44 86 THR A C 1
ATOM 686 O O . THR A 1 86 ? 2.494 -6.626 -8.795 1.00 98.44 86 THR A O 1
ATOM 689 N N . ARG A 1 87 ? 0.454 -5.808 -9.251 1.00 98.56 87 ARG A N 1
ATOM 690 C CA . ARG A 1 87 ? 0.263 -5.083 -7.991 1.00 98.56 87 ARG A CA 1
ATOM 691 C C . ARG A 1 87 ? -1.000 -5.578 -7.306 1.00 98.56 87 ARG A C 1
ATOM 693 O O . ARG A 1 87 ? -2.070 -5.564 -7.915 1.00 98.56 87 ARG A O 1
ATOM 700 N N . LEU A 1 88 ? -0.875 -6.001 -6.056 1.00 98.50 88 LEU A N 1
ATOM 701 C CA . LEU A 1 88 ? -1.997 -6.315 -5.182 1.00 98.50 88 LEU A CA 1
ATOM 702 C C . LEU A 1 88 ? -2.297 -5.093 -4.320 1.00 98.50 88 LEU A C 1
ATOM 704 O O . LEU A 1 88 ? -1.412 -4.554 -3.653 1.00 98.50 88 LEU A O 1
ATOM 708 N N . TRP A 1 89 ? -3.557 -4.686 -4.338 1.00 97.62 89 TRP A N 1
ATOM 709 C CA . TRP A 1 89 ? -4.078 -3.612 -3.513 1.00 97.62 89 TRP A CA 1
ATOM 710 C C . TRP A 1 89 ? -5.149 -4.150 -2.577 1.00 97.62 89 TRP A C 1
ATOM 712 O O . TRP A 1 89 ? -5.977 -4.964 -2.988 1.00 97.62 89 TRP A O 1
ATOM 722 N N . GLU A 1 90 ? -5.166 -3.647 -1.352 1.00 94.56 90 GLU A N 1
ATOM 723 C CA . GLU A 1 90 ? -6.178 -3.945 -0.345 1.00 94.56 90 GLU A CA 1
ATOM 724 C C . GLU A 1 90 ? -6.881 -2.669 0.101 1.00 94.56 90 GLU A C 1
ATOM 726 O O . GLU A 1 90 ? -6.292 -1.583 0.145 1.00 94.56 90 GLU A O 1
ATOM 731 N N . PHE A 1 91 ? -8.168 -2.811 0.396 1.00 90.94 91 PHE A N 1
ATOM 732 C CA . PHE A 1 91 ? -9.000 -1.753 0.934 1.00 90.94 91 PHE A CA 1
ATOM 733 C C . PHE A 1 91 ? -8.994 -1.809 2.458 1.00 90.94 91 PHE A C 1
ATOM 735 O O . PHE A 1 91 ? -9.466 -2.773 3.061 1.00 90.94 91 PHE A O 1
ATOM 742 N N . SER A 1 92 ? -8.502 -0.732 3.051 1.00 86.81 92 SER A N 1
ATOM 743 C CA . SER A 1 92 ? -8.635 -0.398 4.459 1.00 86.81 92 SER A CA 1
ATOM 744 C C . SER A 1 92 ? -9.915 0.406 4.636 1.00 86.81 92 SER A C 1
ATOM 746 O O . SER A 1 92 ? -10.094 1.446 4.007 1.00 86.81 92 SER A O 1
ATOM 748 N N . SER A 1 93 ? -10.806 -0.053 5.505 1.00 84.62 93 SER A N 1
ATOM 749 C CA . SER A 1 93 ? -11.971 0.734 5.931 1.00 84.62 93 SER A CA 1
ATOM 750 C C . SER A 1 93 ? -11.575 1.946 6.779 1.00 84.62 93 SER A C 1
ATOM 752 O O . SER A 1 93 ? -12.357 2.882 6.915 1.00 84.62 93 SER A O 1
ATOM 754 N N . VAL A 1 94 ? -10.351 1.931 7.310 1.00 87.19 94 VAL A N 1
ATOM 755 C CA . VAL A 1 94 ? -9.711 3.054 7.992 1.00 87.19 94 VAL A CA 1
ATOM 756 C C . VAL A 1 94 ? -8.991 3.916 6.957 1.00 87.19 94 VAL A C 1
ATOM 758 O O . VAL A 1 94 ? -8.064 3.439 6.290 1.00 87.19 94 VAL A O 1
ATOM 761 N N . GLY A 1 95 ? -9.420 5.162 6.804 1.00 84.62 95 GLY A N 1
ATOM 762 C CA . GLY A 1 95 ? -8.740 6.188 6.024 1.00 84.62 95 GLY A CA 1
ATOM 763 C C . GLY A 1 95 ? -7.698 6.939 6.856 1.00 84.62 95 GLY A C 1
ATOM 764 O O . GLY A 1 95 ? -6.897 6.317 7.555 1.00 84.62 95 GLY A O 1
ATOM 765 N N . MET A 1 96 ? -7.616 8.261 6.706 1.00 82.94 96 MET A N 1
ATOM 766 C CA . MET A 1 96 ? -6.604 9.086 7.380 1.00 82.94 96 MET A CA 1
ATOM 767 C C . MET A 1 96 ? -7.075 9.657 8.715 1.00 82.94 96 MET A C 1
ATOM 769 O O . MET A 1 96 ? -6.230 10.034 9.522 1.00 82.94 96 MET A O 1
ATOM 773 N N . GLY A 1 97 ? -8.381 9.719 8.965 1.00 89.06 97 GLY A N 1
ATOM 774 C CA . GLY A 1 97 ? -8.948 10.236 10.209 1.00 89.06 97 GLY A CA 1
ATOM 775 C C . GLY A 1 97 ? -9.763 9.178 10.941 1.00 89.06 97 GLY A C 1
ATOM 776 O O . GLY A 1 97 ? -10.595 8.516 10.329 1.00 89.06 97 GLY A O 1
ATOM 777 N N . ILE A 1 98 ? -9.551 9.049 12.250 1.00 92.50 98 ILE A N 1
ATOM 778 C CA . ILE A 1 98 ? -10.352 8.218 13.151 1.00 92.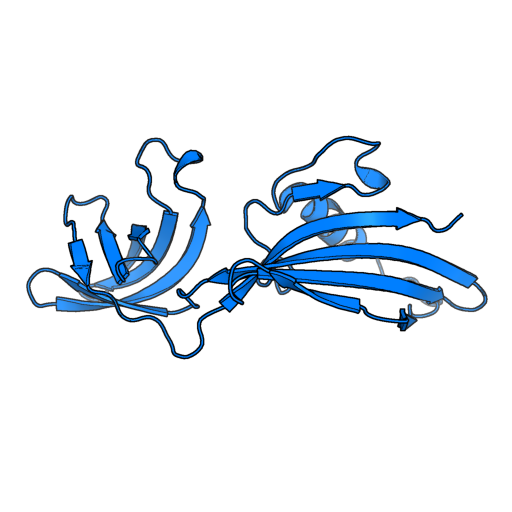50 98 ILE A CA 1
ATOM 779 C C . ILE A 1 98 ? -10.967 9.106 14.231 1.00 92.50 98 ILE A C 1
ATOM 781 O O . ILE A 1 98 ? -10.254 9.723 15.019 1.00 92.50 98 ILE A O 1
ATOM 785 N N . GLU A 1 99 ? -12.290 9.128 14.310 1.00 93.25 99 GLU A N 1
ATOM 786 C CA . GLU A 1 99 ? -13.043 9.744 15.399 1.00 93.25 99 GLU A CA 1
ATOM 787 C C . GLU A 1 99 ? -13.417 8.690 16.439 1.00 93.25 99 GLU A C 1
ATOM 789 O O . GLU A 1 99 ? -13.945 7.631 16.096 1.00 93.25 99 GLU A O 1
ATOM 794 N N . PHE A 1 100 ? -13.173 8.973 17.714 1.00 93.12 100 PHE A N 1
ATOM 795 C CA . PHE A 1 100 ? -13.491 8.071 18.819 1.00 93.12 100 PHE A CA 1
ATOM 796 C C . PHE A 1 100 ? -13.752 8.863 20.105 1.00 93.12 100 PHE A C 1
ATOM 798 O O . PHE A 1 100 ? -13.401 10.037 20.210 1.00 93.12 100 PHE A O 1
ATOM 805 N N . THR A 1 101 ? -14.389 8.238 21.094 1.00 93.06 101 THR A N 1
ATOM 806 C CA . THR A 1 101 ? -14.708 8.882 22.377 1.00 93.06 101 THR A CA 1
ATOM 807 C C . THR A 1 101 ? -14.191 8.034 23.526 1.00 93.06 101 THR A C 1
ATOM 809 O O . THR A 1 101 ? -14.475 6.839 23.587 1.00 93.06 101 THR A O 1
ATOM 812 N N . ILE A 1 102 ? -13.451 8.656 24.443 1.00 89.75 102 ILE A N 1
ATOM 813 C CA . ILE A 1 102 ? -12.952 8.025 25.671 1.00 89.75 102 ILE A CA 1
ATOM 814 C C . ILE A 1 102 ? -13.415 8.874 26.844 1.00 89.75 102 ILE A C 1
ATOM 816 O O . ILE A 1 102 ? -13.219 10.082 26.826 1.00 89.75 102 ILE A O 1
ATOM 820 N N . ASP A 1 103 ? -14.059 8.249 27.830 1.00 88.56 103 ASP A N 1
ATOM 821 C CA . ASP A 1 103 ? -14.522 8.896 29.068 1.00 88.56 103 ASP A CA 1
ATOM 822 C C . ASP A 1 103 ? -15.377 10.166 28.859 1.00 88.56 103 ASP A C 1
ATOM 824 O O . ASP A 1 103 ? -15.434 11.047 29.710 1.00 88.56 103 ASP A O 1
ATOM 828 N N . GLY A 1 104 ? -16.086 10.245 27.727 1.00 87.56 104 GLY A N 1
ATOM 829 C CA . GLY A 1 104 ? -16.926 11.389 27.348 1.00 87.56 104 GLY A CA 1
ATOM 830 C C . GLY A 1 104 ? -16.231 12.434 26.469 1.00 87.56 104 GLY A C 1
ATOM 831 O O . GLY A 1 104 ? -16.918 13.272 25.887 1.00 87.56 104 GLY A O 1
ATOM 832 N N . ASP A 1 105 ? -14.914 12.339 26.283 1.00 88.31 105 ASP A N 1
ATOM 833 C CA . ASP A 1 105 ? -14.139 13.252 25.445 1.00 88.31 105 ASP A CA 1
ATOM 834 C C . ASP A 1 105 ? -14.027 12.724 24.012 1.00 88.31 105 ASP A C 1
ATOM 836 O O . ASP A 1 105 ? -13.407 11.688 23.746 1.00 88.31 105 ASP A O 1
ATOM 840 N N . ALA A 1 106 ? -14.633 13.446 23.068 1.00 90.06 106 ALA A N 1
ATOM 841 C CA . ALA A 1 106 ? -14.515 13.156 21.644 1.00 90.06 106 ALA A CA 1
ATOM 842 C C . ALA A 1 106 ? -13.138 13.583 21.113 1.00 90.06 106 ALA A C 1
ATOM 844 O O . ALA A 1 106 ? -12.684 14.704 21.343 1.00 90.06 106 ALA A O 1
ATOM 845 N N . ARG A 1 107 ? -12.487 12.684 20.374 1.00 90.56 107 ARG A N 1
ATOM 846 C CA . ARG A 1 107 ? -11.153 12.862 19.799 1.00 90.56 107 ARG A CA 1
ATOM 847 C C . ARG A 1 107 ? -11.197 12.563 18.309 1.00 90.56 107 ARG A C 1
ATOM 849 O O . ARG A 1 107 ? -11.898 11.651 17.876 1.00 90.56 107 ARG A O 1
ATOM 856 N N . VAL A 1 108 ? -10.405 13.308 17.546 1.00 91.31 108 VAL A N 1
ATOM 857 C CA . VAL A 1 108 ? -10.153 13.045 16.126 1.00 91.31 108 VAL A CA 1
ATOM 858 C C . VAL A 1 108 ? -8.657 12.822 15.969 1.00 91.31 108 VAL A C 1
ATOM 860 O O . VAL A 1 108 ? -7.863 13.731 16.212 1.00 91.31 108 VAL A O 1
ATOM 863 N N . GLY A 1 109 ? -8.280 11.592 15.635 1.00 91.88 109 GLY A N 1
ATOM 864 C CA . GLY A 1 109 ? -6.903 11.178 15.417 1.00 91.88 109 GLY A CA 1
ATOM 865 C C . GLY A 1 109 ? -6.568 11.049 13.945 1.00 91.88 109 GLY A C 1
ATOM 866 O O . GLY A 1 109 ? -7.249 10.347 13.206 1.00 91.88 109 GLY A O 1
ATOM 867 N N . GLU A 1 110 ? -5.484 11.693 13.535 1.00 91.69 110 GLU A N 1
ATOM 868 C CA . GLU A 1 110 ? -4.851 11.465 12.243 1.00 91.69 110 GLU A CA 1
ATOM 869 C C . GLU A 1 110 ? -4.038 10.166 12.300 1.00 91.69 110 GLU A C 1
ATOM 871 O O . GLU A 1 110 ? -3.173 10.003 13.164 1.00 91.69 110 GLU A O 1
ATOM 876 N N . VAL A 1 111 ? -4.287 9.243 11.374 1.00 89.62 111 VAL A N 1
ATOM 877 C CA . VAL A 1 111 ? -3.478 8.034 11.199 1.00 89.62 111 VAL A CA 1
ATOM 878 C C . VAL A 1 111 ? -2.150 8.424 10.556 1.00 89.62 111 VAL A C 1
ATOM 880 O O . VAL A 1 111 ? -2.072 8.703 9.360 1.00 89.62 111 VAL A O 1
ATOM 883 N N . THR A 1 112 ? -1.091 8.408 11.358 1.00 86.62 112 THR A N 1
ATOM 884 C CA . THR A 1 112 ? 0.262 8.803 10.930 1.00 86.62 112 THR A CA 1
ATOM 885 C C . THR A 1 112 ? 1.147 7.618 10.565 1.00 86.62 112 THR A C 1
ATOM 887 O O . THR A 1 112 ? 2.033 7.739 9.719 1.00 86.62 112 THR A O 1
ATOM 890 N N . GLU A 1 113 ? 0.880 6.454 11.152 1.00 85.06 113 GLU A N 1
ATOM 891 C CA . GLU A 1 113 ? 1.601 5.217 10.879 1.00 85.06 113 GLU A CA 1
ATOM 892 C C . GLU A 1 113 ? 0.657 4.025 11.018 1.00 85.06 113 GLU A C 1
ATOM 894 O O . GLU A 1 113 ? -0.287 4.060 11.810 1.00 85.06 113 GLU A O 1
ATOM 899 N N . VAL A 1 114 ? 0.913 2.968 10.250 1.00 84.12 114 VAL A N 1
ATOM 900 C CA . VAL A 1 114 ? 0.215 1.688 10.374 1.00 84.12 114 VAL A CA 1
ATOM 901 C C . VAL A 1 114 ? 1.264 0.586 10.457 1.00 84.12 114 VAL A C 1
ATOM 903 O O . VAL A 1 114 ? 2.196 0.552 9.666 1.00 84.12 114 VAL A O 1
ATOM 906 N N . LEU A 1 115 ? 1.129 -0.317 11.412 1.00 81.12 115 LEU A N 1
ATOM 907 C CA . LEU A 1 115 ? 1.906 -1.540 11.524 1.00 81.12 115 LEU A CA 1
ATOM 908 C C . LEU A 1 115 ? 0.927 -2.709 11.686 1.00 81.12 115 LEU A C 1
ATOM 910 O O . LEU A 1 115 ? -0.164 -2.540 12.227 1.00 81.12 115 LEU A O 1
ATOM 914 N N . PRO A 1 116 ? 1.262 -3.916 11.237 1.00 70.62 116 PRO A N 1
ATOM 915 C CA . PRO A 1 116 ? 0.415 -5.065 11.497 1.00 70.62 116 PRO A CA 1
ATOM 916 C C . PRO A 1 116 ? 0.533 -5.525 12.940 1.00 70.62 116 PRO A C 1
ATOM 918 O O . PRO A 1 116 ? 1.570 -5.394 13.591 1.00 70.62 116 PRO A O 1
ATOM 921 N N . ALA A 1 117 ? -0.533 -6.174 13.404 1.00 70.12 117 ALA A N 1
ATOM 922 C CA . ALA A 1 117 ? -0.625 -6.667 14.772 1.00 70.12 117 ALA A CA 1
ATOM 923 C C . ALA A 1 117 ? 0.499 -7.658 15.123 1.00 70.12 117 ALA A C 1
ATOM 925 O O . ALA A 1 117 ? 0.911 -7.724 16.272 1.00 70.12 117 ALA A O 1
ATOM 926 N N . LEU A 1 118 ? 1.017 -8.414 14.146 1.00 70.69 118 LEU A N 1
ATOM 927 C CA . LEU A 1 118 ? 2.109 -9.372 14.362 1.00 70.69 118 LEU A CA 1
ATOM 928 C C . LEU A 1 118 ? 3.480 -8.703 14.530 1.00 70.69 118 LEU A C 1
ATOM 930 O O . LEU A 1 118 ? 4.389 -9.312 15.086 1.00 70.69 118 LEU A O 1
ATOM 934 N N . SER A 1 119 ? 3.643 -7.465 14.061 1.00 70.31 119 SER A N 1
ATOM 935 C CA . SER A 1 119 ? 4.911 -6.729 14.139 1.00 70.31 119 SER A CA 1
ATOM 936 C C . SER A 1 119 ? 5.148 -6.091 15.499 1.00 70.31 119 SER A C 1
ATOM 938 O O . SER A 1 119 ? 6.265 -5.661 15.782 1.00 70.31 119 SER A O 1
ATOM 940 N N . ARG A 1 120 ? 4.114 -6.008 16.341 1.00 76.69 120 ARG A N 1
ATOM 941 C CA . ARG A 1 120 ? 4.214 -5.434 17.677 1.00 76.69 120 ARG A CA 1
ATOM 942 C C . ARG A 1 120 ? 3.768 -6.442 18.738 1.00 76.69 120 ARG A C 1
ATOM 944 O O . ARG A 1 120 ? 2.668 -6.976 18.628 1.00 76.69 120 ARG A O 1
ATOM 951 N N . PRO A 1 121 ? 4.553 -6.661 19.811 1.00 79.69 121 PRO A N 1
ATOM 952 C CA . PRO A 1 121 ? 4.155 -7.550 20.908 1.00 79.69 121 PRO A CA 1
ATOM 953 C C . PRO A 1 121 ? 2.840 -7.146 21.594 1.00 79.69 121 PRO A C 1
ATOM 955 O O . PRO A 1 121 ? 2.154 -7.996 22.152 1.00 79.69 121 PRO A O 1
ATOM 958 N N . ASP A 1 122 ? 2.493 -5.855 21.551 1.00 82.62 122 ASP A N 1
ATOM 959 C CA . ASP A 1 122 ? 1.259 -5.295 22.115 1.00 82.62 122 ASP A CA 1
ATOM 960 C C . ASP A 1 122 ? 0.033 -5.443 21.189 1.00 82.62 122 ASP A C 1
ATOM 962 O O . ASP A 1 122 ? -1.088 -5.124 21.588 1.00 82.62 122 ASP A O 1
ATOM 966 N N . GLY A 1 123 ? 0.224 -5.930 19.957 1.00 85.19 123 GLY A N 1
ATOM 967 C CA . GLY A 1 123 ? -0.831 -6.070 18.957 1.00 85.19 123 GLY A CA 1
ATOM 968 C C . GLY A 1 123 ? -1.416 -4.743 18.468 1.00 85.19 123 GLY A C 1
ATOM 969 O O . GLY A 1 123 ? -2.466 -4.760 17.820 1.00 85.19 123 GLY A O 1
ATOM 970 N N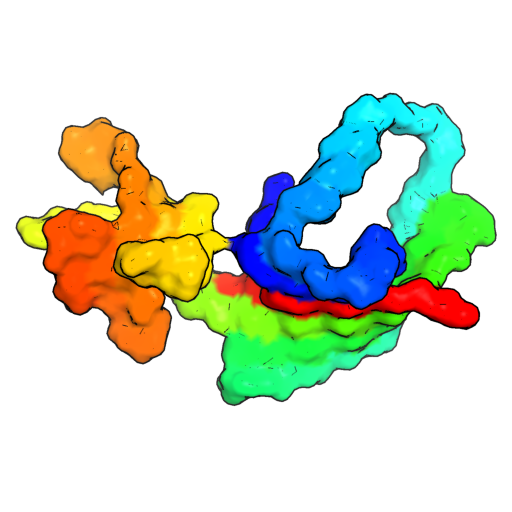 . MET A 1 124 ? -0.788 -3.604 18.781 1.00 90.75 124 MET A N 1
ATOM 971 C CA . MET A 1 124 ? -1.206 -2.297 18.280 1.00 90.75 124 MET A CA 1
ATOM 972 C C . MET A 1 124 ? -0.887 -2.179 16.794 1.00 90.75 124 MET A C 1
ATOM 974 O O . MET A 1 124 ? 0.003 -2.845 16.272 1.00 90.75 124 MET A O 1
ATOM 978 N N . THR A 1 125 ? -1.652 -1.345 16.097 1.00 90.06 125 THR A N 1
ATOM 979 C CA . THR A 1 125 ? -1.647 -1.340 14.629 1.00 90.06 125 THR A CA 1
ATOM 980 C C . THR A 1 125 ? -1.617 0.035 13.995 1.00 90.06 125 THR A C 1
ATOM 982 O O . THR A 1 125 ? -1.123 0.168 12.892 1.00 90.06 125 THR A O 1
ATOM 985 N N . HIS A 1 126 ? -2.139 1.068 14.643 1.00 91.38 126 HIS A N 1
ATOM 986 C CA . HIS A 1 126 ? -2.236 2.401 14.059 1.00 91.38 126 HIS A CA 1
ATOM 987 C C . HIS A 1 126 ? -1.643 3.402 15.044 1.00 91.38 126 HIS A C 1
ATOM 989 O O . HIS A 1 126 ? -1.974 3.356 16.224 1.00 91.38 126 HIS A O 1
ATOM 995 N N . LEU A 1 127 ? -0.773 4.294 14.581 1.00 92.12 127 LEU A N 1
ATOM 996 C CA . LEU A 1 127 ? -0.307 5.432 15.365 1.00 92.12 127 LEU A CA 1
ATOM 997 C C . LEU A 1 127 ? -1.202 6.621 15.051 1.00 92.12 127 LEU A C 1
ATOM 999 O O . LEU A 1 127 ? -1.175 7.156 13.937 1.00 92.12 127 LEU A O 1
ATOM 1003 N N . LEU A 1 128 ? -1.991 7.030 16.036 1.00 93.44 128 LEU A N 1
ATOM 1004 C CA . LEU A 1 128 ? -2.842 8.202 15.932 1.00 93.44 128 LEU A CA 1
ATOM 1005 C C . LEU A 1 128 ? -2.123 9.417 16.483 1.00 93.44 128 LEU A C 1
ATOM 1007 O O . LEU A 1 128 ? -1.507 9.341 17.541 1.00 93.44 128 LEU A O 1
ATOM 1011 N N . LYS A 1 129 ? -2.264 10.546 15.798 1.00 93.25 129 LYS A N 1
ATOM 1012 C CA . LYS A 1 129 ? -1.921 11.868 16.311 1.00 93.25 129 LYS A CA 1
ATOM 1013 C C . LYS A 1 129 ? -3.205 12.659 16.535 1.00 93.25 129 LYS A C 1
ATOM 1015 O O . LYS A 1 129 ? -3.955 12.870 15.588 1.00 93.25 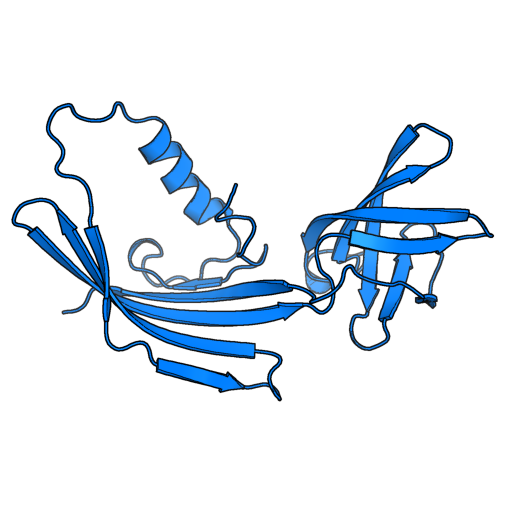129 LYS A O 1
ATOM 1020 N N . TYR A 1 130 ? -3.470 13.098 17.761 1.00 90.44 130 TYR A N 1
ATOM 1021 C CA . TYR A 1 130 ? -4.669 13.874 18.106 1.00 90.44 130 TYR A CA 1
ATOM 1022 C C . TYR A 1 130 ? -4.349 14.961 19.136 1.00 90.44 130 TYR A C 1
ATOM 1024 O O . TYR A 1 130 ? -3.271 14.982 19.726 1.00 90.44 130 TYR A O 1
ATOM 1032 N N . THR A 1 131 ? -5.281 15.889 19.352 1.00 84.62 131 THR A N 1
ATOM 1033 C CA . THR A 1 131 ? -5.185 16.878 20.434 1.00 84.62 131 THR A CA 1
ATOM 1034 C C . THR A 1 131 ? -6.039 16.437 21.616 1.00 84.62 131 THR A C 1
ATOM 1036 O O . THR A 1 131 ? -7.233 16.198 21.454 1.00 84.62 131 THR A O 1
ATOM 1039 N N . ALA A 1 132 ? -5.441 16.360 22.802 1.00 78.00 132 ALA A N 1
ATOM 1040 C CA . ALA A 1 132 ? -6.139 16.141 24.066 1.00 78.00 132 ALA A CA 1
ATOM 1041 C C . ALA A 1 132 ? -5.612 17.134 25.106 1.00 78.00 132 ALA A C 1
ATOM 1043 O O . ALA A 1 132 ? -4.417 17.414 25.153 1.00 78.00 132 ALA A O 1
ATOM 1044 N N . GLY A 1 133 ? -6.511 17.751 25.879 1.00 73.12 133 GLY A N 1
ATOM 1045 C CA . GLY A 1 133 ? -6.127 18.717 26.918 1.00 73.12 133 GLY A CA 1
ATOM 1046 C C . GLY A 1 133 ? -5.359 19.954 26.418 1.00 73.12 133 GLY A C 1
ATOM 1047 O O . GLY A 1 133 ? -4.673 20.601 27.201 1.00 73.12 133 GLY A O 1
ATOM 1048 N N . GLY A 1 134 ? -5.444 20.285 25.124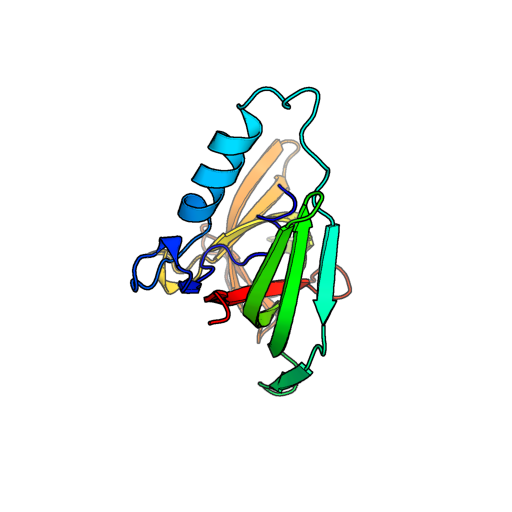 1.00 77.94 134 GLY A N 1
ATOM 1049 C CA . GLY A 1 134 ? -4.699 21.393 24.508 1.00 77.94 134 GLY A CA 1
ATOM 1050 C C . GLY A 1 134 ? -3.275 21.049 24.048 1.00 77.94 134 GLY A C 1
ATOM 1051 O O . GLY A 1 134 ? -2.615 21.906 23.463 1.00 77.94 134 GLY A O 1
ATOM 1052 N N . SER A 1 135 ? -2.810 19.811 24.244 1.00 80.62 135 SER A N 1
ATOM 1053 C CA . SER A 1 135 ? -1.531 19.305 23.730 1.00 80.62 135 SER A CA 1
ATOM 1054 C C . SER A 1 135 ? -1.720 18.346 22.556 1.00 80.62 135 SER A C 1
ATOM 1056 O O . SER A 1 135 ? -2.688 17.590 22.497 1.00 80.62 135 SER A O 1
ATOM 1058 N N . SER A 1 136 ? -0.779 18.372 21.605 1.00 87.25 136 SER A N 1
ATOM 1059 C CA . SER A 1 136 ? -0.682 17.338 20.569 1.00 87.25 136 SER A CA 1
ATOM 1060 C C . SER A 1 136 ? -0.075 16.083 21.182 1.00 87.25 136 SER A C 1
ATOM 1062 O O . SER A 1 136 ? 1.041 16.125 21.694 1.00 87.25 136 SER A O 1
ATOM 1064 N N . GLU A 1 137 ? -0.780 14.970 21.058 1.00 88.44 137 GLU A N 1
ATOM 1065 C CA . GLU A 1 137 ? -0.368 13.658 21.543 1.00 88.44 137 GLU A CA 1
ATOM 1066 C C . GLU A 1 137 ? -0.282 12.666 20.383 1.00 88.44 137 GLU A C 1
ATOM 1068 O O . GLU A 1 137 ? -0.905 12.854 19.333 1.00 88.44 137 GLU A O 1
ATOM 1073 N N . THR A 1 138 ? 0.505 11.609 20.577 1.00 92.62 138 THR A N 1
ATOM 1074 C CA . THR A 1 138 ? 0.543 10.454 19.678 1.00 92.62 138 THR A CA 1
ATOM 1075 C C . THR A 1 138 ? 0.368 9.172 20.469 1.00 92.62 138 THR A C 1
ATOM 1077 O O . THR A 1 138 ? 1.091 8.957 21.441 1.00 92.62 138 THR A O 1
ATOM 1080 N N . GLU A 1 139 ? -0.531 8.300 20.026 1.00 92.38 139 GLU A N 1
ATOM 1081 C CA . GLU A 1 139 ? -0.848 7.052 20.711 1.00 92.38 139 GLU A CA 1
ATOM 1082 C C . GLU A 1 139 ? -0.964 5.895 19.715 1.00 92.38 139 GLU A C 1
ATOM 1084 O O . GLU A 1 139 ? -1.608 6.008 18.671 1.00 92.38 139 GLU A O 1
ATOM 1089 N N . TRP A 1 140 ? -0.344 4.762 20.050 1.00 93.38 140 TRP A N 1
ATOM 1090 C CA . TRP A 1 140 ? -0.578 3.512 19.338 1.00 93.38 140 TRP A CA 1
ATOM 1091 C C . TRP A 1 140 ? -1.920 2.914 19.758 1.00 93.38 140 TRP A C 1
ATOM 1093 O O . TRP A 1 140 ? -2.207 2.757 20.942 1.00 93.38 140 TRP A O 1
ATOM 1103 N N . VAL A 1 141 ? -2.723 2.529 18.773 1.00 93.62 141 VAL A N 1
ATOM 1104 C CA . VAL A 1 141 ? -4.022 1.894 18.972 1.00 93.62 141 VAL A CA 1
ATOM 1105 C C . VAL A 1 141 ? -4.138 0.629 18.133 1.00 93.62 141 VAL A C 1
ATOM 1107 O O . VAL A 1 141 ? -3.559 0.492 17.049 1.00 93.62 141 VAL A O 1
ATOM 1110 N N . ARG A 1 142 ? -4.919 -0.329 18.616 1.00 93.62 142 ARG A N 1
ATOM 1111 C CA . ARG A 1 142 ? -5.308 -1.512 17.857 1.00 93.62 142 ARG A CA 1
ATOM 1112 C C . ARG A 1 142 ? -6.667 -1.256 17.237 1.00 93.62 142 ARG A C 1
ATOM 1114 O O . ARG A 1 142 ? -7.623 -1.013 17.968 1.00 93.62 142 ARG A O 1
ATOM 1121 N N . VAL A 1 143 ? -6.752 -1.366 15.917 1.00 92.06 143 VAL A N 1
ATOM 1122 C CA . VAL A 1 143 ? -8.003 -1.195 15.179 1.00 92.06 143 VAL A CA 1
ATOM 1123 C C . VAL A 1 143 ? -8.484 -2.552 14.678 1.00 92.06 143 VAL A C 1
ATOM 1125 O O . VAL A 1 143 ? -7.788 -3.234 13.931 1.00 92.06 143 VAL A O 1
ATOM 1128 N N . ASP A 1 144 ? -9.676 -2.957 15.109 1.00 90.75 144 ASP A N 1
ATOM 1129 C CA . ASP A 1 144 ? -10.419 -4.088 14.556 1.00 90.75 144 ASP A CA 1
ATOM 1130 C C . ASP A 1 144 ? -11.409 -3.544 13.522 1.00 90.75 144 ASP A C 1
ATOM 1132 O O . ASP A 1 144 ? -12.555 -3.214 13.836 1.00 90.75 144 ASP A O 1
ATOM 1136 N N . GLU A 1 145 ? -10.946 -3.448 12.276 1.00 88.56 145 GLU A N 1
ATOM 1137 C CA . GLU A 1 145 ? -11.737 -2.955 11.144 1.00 88.56 145 GLU A CA 1
ATOM 1138 C C . GLU A 1 145 ? -13.032 -3.747 10.929 1.00 88.56 145 GLU A C 1
ATOM 1140 O O . GLU A 1 145 ? -14.041 -3.199 10.492 1.00 88.56 145 GLU A O 1
ATOM 1145 N N . SER A 1 146 ? -13.027 -5.044 11.258 1.00 86.25 146 SER A N 1
ATOM 1146 C CA . SER A 1 146 ? -14.190 -5.913 11.057 1.00 86.25 146 SER A CA 1
ATOM 1147 C C . SER A 1 146 ? -15.333 -5.603 12.019 1.00 86.25 146 SER A C 1
ATOM 1149 O O . SER A 1 146 ? -16.496 -5.827 11.684 1.00 86.25 146 SER A O 1
ATOM 1151 N N . LYS A 1 147 ? -15.001 -5.082 13.204 1.00 91.19 147 LYS A N 1
ATOM 1152 C CA . LYS A 1 147 ? -15.966 -4.707 14.243 1.00 91.19 147 LYS A CA 1
ATOM 1153 C C . LYS A 1 147 ? -16.134 -3.197 14.385 1.00 91.19 147 LYS A C 1
ATOM 1155 O O . LYS A 1 147 ? -16.992 -2.778 15.153 1.00 91.19 147 LYS A O 1
ATOM 1160 N N . GLN A 1 148 ? -15.321 -2.406 13.682 1.00 92.19 148 GLN A N 1
ATOM 1161 C CA . GLN A 1 148 ? -15.188 -0.961 13.879 1.00 92.19 148 GLN A CA 1
ATOM 1162 C C . GLN A 1 148 ? -14.919 -0.591 15.345 1.00 92.19 148 GLN A C 1
ATOM 1164 O O . GLN A 1 148 ? -15.521 0.324 15.907 1.00 92.19 148 GLN A O 1
ATOM 1169 N N . LEU A 1 149 ? -14.003 -1.335 15.974 1.00 95.00 149 LEU A N 1
ATOM 1170 C CA . LEU A 1 149 ? -13.594 -1.112 17.359 1.00 95.00 149 LEU A CA 1
ATOM 1171 C C . LEU A 1 149 ? -12.110 -0.775 17.454 1.00 95.00 149 LEU A C 1
ATOM 1173 O O . LEU A 1 149 ? -11.278 -1.315 16.729 1.00 95.00 149 LEU A O 1
ATOM 1177 N N . LEU A 1 150 ? -11.789 0.077 18.414 1.00 94.06 150 LEU A N 1
ATOM 1178 C CA . LEU A 1 150 ? -10.456 0.536 18.753 1.00 94.06 150 LEU A CA 1
ATOM 1179 C C . LEU A 1 150 ? -10.100 0.088 20.178 1.00 94.06 150 LEU A C 1
ATOM 1181 O O . LEU A 1 150 ? -10.955 -0.041 21.058 1.00 94.06 150 LEU A O 1
ATOM 1185 N N . SER A 1 151 ? -8.825 -0.210 20.411 1.00 94.88 151 SER A N 1
ATOM 1186 C CA . SER A 1 151 ? -8.253 -0.409 21.747 1.00 94.88 151 SER A CA 1
ATOM 1187 C C . SER A 1 151 ? -7.000 0.446 21.897 1.00 94.88 151 SER A C 1
ATOM 1189 O O . SER A 1 151 ? -6.219 0.532 20.953 1.00 94.88 151 SER A O 1
ATOM 1191 N N . THR A 1 152 ? -6.798 1.050 23.060 1.00 92.06 152 THR A N 1
ATOM 1192 C CA . THR A 1 152 ? -5.658 1.928 23.339 1.00 92.06 152 THR A CA 1
ATOM 1193 C C . THR A 1 152 ? -4.589 1.230 24.176 1.00 92.06 152 THR A C 1
ATOM 1195 O O . THR A 1 152 ? -4.862 0.225 24.839 1.00 92.06 152 THR A O 1
ATOM 1198 N N . VAL A 1 153 ? -3.369 1.775 24.192 1.00 89.56 153 VAL A N 1
ATOM 1199 C CA . VAL A 1 153 ? -2.297 1.298 25.090 1.00 89.56 153 VAL A CA 1
ATOM 1200 C C . VAL A 1 153 ? -2.602 1.569 26.563 1.00 89.56 153 VAL A C 1
ATOM 1202 O O . VAL A 1 153 ? -2.121 0.841 27.427 1.00 89.56 153 VAL A O 1
ATOM 1205 N N . MET A 1 154 ? -3.457 2.554 26.851 1.00 87.38 154 MET A N 1
ATOM 1206 C CA . MET A 1 154 ? -3.921 2.880 28.206 1.00 87.38 154 MET A CA 1
ATOM 1207 C C . MET A 1 154 ? -4.970 1.894 28.754 1.00 87.38 154 MET A C 1
ATOM 1209 O O . MET A 1 154 ? -5.448 2.060 29.873 1.00 87.38 154 MET A O 1
ATOM 1213 N N . GLY A 1 155 ? -5.329 0.853 27.993 1.00 88.88 155 GLY A N 1
ATOM 1214 C CA . GLY A 1 155 ? -6.200 -0.232 28.450 1.00 88.88 155 GLY A CA 1
ATOM 1215 C C . GLY A 1 155 ? -7.687 -0.042 28.149 1.00 88.88 155 GLY A C 1
ATOM 1216 O O . GLY A 1 155 ? -8.484 -0.927 28.467 1.00 88.88 155 GLY A O 1
ATOM 1217 N N . HIS A 1 156 ? -8.083 1.048 27.488 1.00 92.06 156 HIS A N 1
ATOM 1218 C CA . HIS A 1 156 ? -9.446 1.166 26.980 1.00 92.06 156 HIS A CA 1
ATOM 1219 C C . HIS A 1 156 ? -9.621 0.214 25.792 1.00 92.06 156 HIS A C 1
ATOM 1221 O O . HIS A 1 156 ? -8.820 0.207 24.858 1.00 92.06 156 HIS A O 1
ATOM 1227 N N . THR A 1 157 ? -10.663 -0.613 25.812 1.00 94.69 157 THR A N 1
ATOM 1228 C CA . THR A 1 157 ? -10.908 -1.628 24.778 1.00 94.69 157 THR A CA 1
ATOM 1229 C C . THR A 1 157 ? -12.342 -1.555 24.281 1.00 94.69 157 THR A C 1
ATOM 1231 O O . THR A 1 157 ? -13.238 -1.130 25.006 1.00 94.69 157 THR A O 1
ATOM 1234 N N . GLY A 1 158 ? -12.564 -1.967 23.031 1.00 94.56 158 GLY A N 1
ATOM 1235 C CA . GLY A 1 158 ? -13.906 -1.989 22.448 1.00 94.56 158 GLY A CA 1
ATOM 1236 C C . GLY A 1 158 ? -14.505 -0.600 22.227 1.00 94.56 158 GLY A C 1
ATOM 1237 O O . GLY A 1 158 ? -15.724 -0.468 22.245 1.00 94.56 158 GLY A O 1
ATOM 1238 N N . ILE A 1 159 ? -13.669 0.422 22.029 1.00 95.50 159 ILE A N 1
ATOM 1239 C CA . ILE A 1 159 ? -14.118 1.789 21.759 1.00 95.50 159 ILE A CA 1
ATOM 1240 C C . ILE A 1 159 ? -14.641 1.848 20.319 1.00 95.50 159 ILE A C 1
ATOM 1242 O O . ILE A 1 159 ? -13.863 1.593 19.399 1.00 95.50 159 ILE A O 1
ATOM 1246 N N . PRO A 1 160 ? -15.918 2.180 20.078 1.00 95.56 160 PRO A N 1
ATOM 1247 C CA . PRO A 1 160 ? -16.404 2.404 18.724 1.00 95.56 160 PRO A CA 1
ATOM 1248 C C . PRO A 1 160 ? -15.680 3.591 18.092 1.00 95.56 160 PRO A C 1
ATOM 1250 O O . PRO A 1 160 ? -15.477 4.615 18.749 1.00 95.56 160 PRO A O 1
ATOM 1253 N N . TYR A 1 161 ? -15.330 3.469 16.816 1.00 93.69 161 TYR A N 1
ATOM 1254 C CA . TYR A 1 161 ? -14.753 4.576 16.064 1.00 93.69 161 TYR A CA 1
ATOM 1255 C C . TYR A 1 161 ? -15.492 4.809 14.748 1.00 93.69 161 TYR A C 1
ATOM 1257 O O . TYR A 1 161 ? -16.161 3.920 14.218 1.00 93.69 161 TYR A O 1
ATOM 1265 N N . LYS A 1 162 ? -15.344 6.015 14.203 1.00 91.75 162 LYS A N 1
ATOM 1266 C CA . LYS A 1 162 ? -15.721 6.349 12.827 1.00 91.75 162 LYS A CA 1
ATOM 1267 C C . LYS A 1 162 ? -14.466 6.711 12.054 1.00 91.75 162 LYS A C 1
ATOM 1269 O O . LYS A 1 162 ? -13.605 7.397 12.590 1.00 91.75 162 LYS A O 1
ATOM 1274 N N . SER A 1 163 ? -14.350 6.237 10.820 1.00 90.12 163 SER A N 1
ATOM 1275 C CA . SER A 1 163 ? -13.313 6.719 9.908 1.00 90.12 163 SER A CA 1
ATOM 1276 C C . SER A 1 163 ? -13.881 7.813 9.014 1.00 90.12 163 SER A C 1
ATOM 1278 O O . SER A 1 163 ? -15.087 7.837 8.764 1.00 90.12 163 SER A O 1
ATOM 1280 N N . ASP A 1 164 ? -13.008 8.668 8.499 1.00 82.94 164 ASP A N 1
ATOM 1281 C CA . ASP A 1 164 ? -13.286 9.502 7.330 1.00 82.94 164 ASP A CA 1
ATOM 1282 C C . ASP A 1 164 ? -13.929 8.716 6.166 1.00 82.94 164 ASP A C 1
ATOM 1284 O O . ASP A 1 164 ? -13.675 7.527 5.941 1.00 82.94 164 ASP A O 1
ATOM 1288 N N . GLU A 1 165 ? -14.823 9.388 5.435 1.00 69.75 165 GLU A N 1
ATOM 1289 C CA . GLU A 1 165 ? -15.623 8.757 4.387 1.00 69.75 165 GLU A CA 1
ATOM 1290 C C . GLU A 1 165 ? -14.745 8.176 3.266 1.00 69.75 165 GLU A C 1
ATOM 1292 O O . GLU A 1 165 ? -13.874 8.844 2.712 1.00 69.75 165 GLU A O 1
ATOM 1297 N N . GLY A 1 166 ? -15.024 6.926 2.883 1.00 73.88 166 GLY A N 1
ATOM 1298 C CA . GLY A 1 166 ? -14.455 6.293 1.689 1.00 73.88 166 GLY A CA 1
ATOM 1299 C C . GLY A 1 166 ? -13.291 5.331 1.929 1.00 73.88 166 GLY A C 1
ATOM 1300 O O . GLY A 1 166 ? -12.926 4.627 0.987 1.00 73.88 166 GLY A O 1
ATOM 1301 N N . GLY A 1 167 ? -12.762 5.232 3.156 1.00 84.44 167 GLY A N 1
ATOM 1302 C CA . GLY A 1 167 ? -11.625 4.363 3.479 1.00 84.44 167 GLY A CA 1
ATOM 1303 C C . GLY A 1 167 ? -10.405 4.644 2.594 1.00 84.44 167 GLY A C 1
ATOM 1304 O O . GLY A 1 167 ? -10.239 5.735 2.046 1.00 84.44 167 GLY A O 1
ATOM 1305 N N . ARG A 1 168 ? -9.513 3.664 2.435 1.00 87.69 168 ARG A N 1
ATOM 1306 C CA . ARG A 1 168 ? -8.264 3.845 1.689 1.00 87.69 168 ARG A CA 1
ATOM 1307 C C . ARG A 1 168 ? -7.778 2.573 1.013 1.00 87.69 168 ARG A C 1
ATOM 1309 O O . ARG A 1 168 ? -7.672 1.523 1.633 1.00 87.69 168 ARG A O 1
ATOM 1316 N N . TRP A 1 169 ? -7.350 2.705 -0.238 1.00 91.62 169 TRP A N 1
ATOM 1317 C CA . TRP A 1 169 ? -6.599 1.664 -0.938 1.00 91.62 169 TRP A CA 1
ATOM 1318 C C . TRP A 1 169 ? -5.102 1.764 -0.644 1.00 91.62 169 TRP A C 1
ATOM 1320 O O . TRP A 1 169 ? -4.516 2.848 -0.732 1.00 91.62 169 TRP A O 1
ATOM 1330 N N . ARG A 1 170 ? -4.480 0.625 -0.332 1.00 92.19 170 ARG A N 1
ATOM 1331 C CA . ARG A 1 170 ? -3.031 0.489 -0.152 1.00 92.19 170 ARG A CA 1
ATOM 1332 C C . ARG A 1 170 ? -2.495 -0.638 -1.025 1.00 92.19 170 ARG A C 1
ATOM 1334 O O . ARG A 1 170 ? -3.110 -1.694 -1.118 1.00 92.19 170 ARG A O 1
ATOM 1341 N N . MET A 1 171 ? -1.359 -0.419 -1.673 1.00 96.31 171 MET A N 1
ATOM 1342 C CA . MET A 1 171 ? -0.604 -1.468 -2.345 1.00 96.31 171 MET A CA 1
ATOM 1343 C C . MET A 1 171 ? 0.106 -2.291 -1.272 1.00 96.31 171 MET A C 1
ATOM 1345 O O . MET A 1 171 ? 0.914 -1.743 -0.529 1.00 96.31 171 MET A O 1
ATOM 1349 N N . VAL A 1 172 ? -0.203 -3.583 -1.191 1.00 95.31 172 VAL A N 1
ATOM 1350 C CA . VAL A 1 172 ? 0.334 -4.497 -0.162 1.00 95.31 172 VAL A CA 1
ATOM 1351 C C . VAL A 1 172 ? 1.401 -5.437 -0.718 1.00 95.31 172 VAL A C 1
ATOM 1353 O O . VAL A 1 172 ? 2.264 -5.917 0.013 1.00 95.31 172 VAL A O 1
ATOM 1356 N N . HIS A 1 173 ? 1.377 -5.678 -2.031 1.00 97.94 173 HIS A N 1
ATOM 1357 C CA . HIS A 1 173 ? 2.389 -6.477 -2.708 1.00 97.94 173 HIS A CA 1
ATOM 1358 C C . HIS A 1 173 ? 2.597 -5.996 -4.140 1.00 97.94 173 HIS A C 1
ATOM 1360 O O . HIS A 1 173 ? 1.634 -5.621 -4.820 1.00 97.94 173 HIS A O 1
ATOM 1366 N N . PHE A 1 174 ? 3.829 -6.074 -4.640 1.00 98.12 174 PHE A N 1
ATOM 1367 C CA . PHE A 1 174 ? 4.056 -6.023 -6.079 1.00 98.12 174 PHE A CA 1
ATOM 1368 C C . PHE A 1 174 ? 5.172 -6.947 -6.560 1.00 98.12 174 PHE A C 1
ATOM 1370 O O . PHE A 1 174 ? 6.161 -7.193 -5.878 1.00 98.12 174 PHE A O 1
ATOM 1377 N N . HIS A 1 175 ? 5.023 -7.409 -7.794 1.00 98.31 175 HIS A N 1
ATOM 1378 C CA . HIS A 1 175 ? 6.058 -8.106 -8.535 1.00 98.31 175 HIS A CA 1
ATOM 1379 C C . HIS A 1 175 ? 6.354 -7.338 -9.819 1.00 98.31 175 HIS A C 1
ATOM 1381 O O . HIS A 1 175 ? 5.426 -6.984 -10.554 1.00 98.31 175 HIS A O 1
ATOM 1387 N N . ARG A 1 176 ? 7.635 -7.097 -10.097 1.00 97.44 176 ARG A N 1
ATOM 1388 C CA . ARG A 1 176 ? 8.121 -6.553 -11.362 1.00 97.44 176 ARG A CA 1
ATOM 1389 C C . ARG A 1 176 ? 9.153 -7.495 -11.963 1.00 97.44 176 ARG A C 1
ATOM 1391 O O . ARG A 1 176 ? 10.152 -7.810 -11.328 1.00 97.44 176 ARG A O 1
ATOM 1398 N N . ALA A 1 177 ? 8.952 -7.861 -13.220 1.00 96.12 177 ALA A N 1
ATOM 1399 C CA . ALA A 1 177 ? 9.946 -8.550 -14.028 1.00 96.12 177 ALA A CA 1
ATOM 1400 C C . ALA A 1 177 ? 10.319 -7.678 -15.229 1.00 96.12 177 ALA A C 1
ATOM 1402 O O . ALA A 1 177 ? 9.466 -6.998 -15.803 1.00 96.12 177 ALA A O 1
ATOM 1403 N N . ASN A 1 178 ? 11.591 -7.685 -15.624 1.00 91.12 178 ASN A N 1
ATOM 1404 C CA . ASN A 1 178 ? 11.973 -7.106 -16.909 1.00 91.12 178 ASN A CA 1
ATOM 1405 C C . ASN A 1 178 ? 11.407 -8.004 -18.010 1.00 91.12 178 ASN A C 1
ATOM 1407 O O . ASN A 1 178 ? 11.536 -9.225 -17.924 1.00 91.12 178 ASN A O 1
ATOM 1411 N N . ALA A 1 179 ? 10.762 -7.411 -19.014 1.00 79.44 179 ALA A N 1
ATOM 1412 C CA . ALA A 1 179 ? 10.346 -8.188 -20.170 1.00 79.44 179 ALA A CA 1
ATOM 1413 C C . ALA A 1 179 ? 11.606 -8.683 -20.899 1.00 79.44 179 ALA A C 1
ATOM 1415 O O . ALA A 1 179 ? 12.552 -7.909 -21.072 1.00 79.44 179 ALA A O 1
ATOM 1416 N N . ALA A 1 180 ? 11.614 -9.969 -21.252 1.00 60.34 180 ALA A N 1
ATOM 1417 C CA . ALA A 1 180 ? 12.661 -10.580 -22.066 1.00 60.34 180 ALA A CA 1
ATOM 1418 C C . ALA A 1 180 ? 12.683 -10.006 -23.490 1.00 60.34 180 ALA A C 1
ATOM 1420 O O . ALA A 1 180 ? 11.594 -9.633 -23.993 1.00 60.34 180 ALA A O 1
#

Foldseek 3Di:
DVQLVQAAQQAWEADVVCVPDTDTGCVVVVVVVVVVVPDDDDPDWFDKDKDWAPWDWDADPPNQKIKIWTWIWIDTPPDIWIKTKIWIKGFAQAAQWKWFDDPRDIKIWGFPHADALVVDPVRFGTWTWIDDPNDIDIFTWHADSVLCWIATPVGDTRIHMHHDPDTDMHTRYMYMDTDD

Secondary structure (DSSP, 8-state):
-TTTTTEEEEEEEE-GGGTTPPEESSHHHHHHHHHHHHSPPPTTPPPPEEEEEEEEEEEEGGGTEEEEEEEEEEEETTEEEEEEEEEEEEEES--SEEEEEETTEEEEEEEEEE--GGGSTT---EEEEEEETTEEEEEEEEEETTTTEEEETTS--SEEEEEPTT-EEEEEEEEEEE--